Protein AF-A0A5C9CGT1-F1 (afdb_monomer_lite)

Structure (mmCIF, N/CA/C/O backbone):
data_AF-A0A5C9CGT1-F1
#
_entry.id   AF-A0A5C9CGT1-F1
#
loop_
_atom_site.group_PDB
_atom_site.id
_atom_site.type_symbol
_atom_site.label_atom_id
_atom_site.label_alt_id
_atom_site.label_comp_id
_atom_sit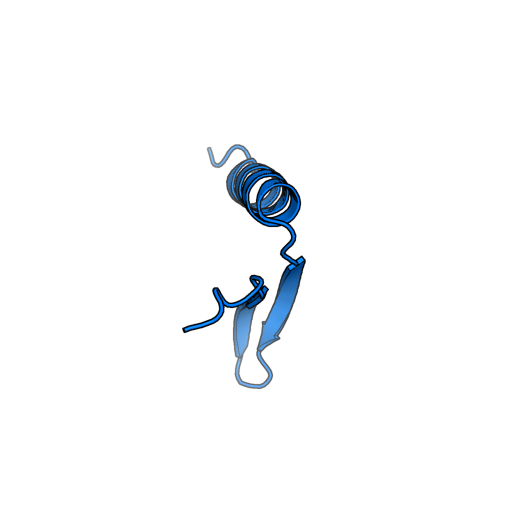e.label_asym_id
_atom_site.label_entity_id
_atom_site.label_seq_id
_atom_site.pdbx_PDB_ins_code
_atom_site.Cartn_x
_atom_site.Cartn_y
_atom_site.Cartn_z
_atom_site.occupancy
_atom_site.B_iso_or_equiv
_atom_site.auth_seq_id
_atom_site.auth_comp_id
_atom_site.auth_asym_id
_atom_site.auth_atom_id
_atom_site.pdbx_PDB_model_num
ATOM 1 N N . LYS A 1 1 ? 11.700 16.649 -10.624 1.00 52.84 1 LYS A N 1
ATOM 2 C CA . LYS A 1 1 ? 12.284 15.586 -9.766 1.00 52.84 1 LYS A CA 1
ATOM 3 C C . LYS A 1 1 ? 11.180 15.063 -8.858 1.00 52.84 1 LYS A C 1
ATOM 5 O O . LYS A 1 1 ? 10.670 15.847 -8.071 1.00 52.84 1 LYS A O 1
ATOM 10 N N . GLY A 1 2 ? 10.769 13.803 -8.998 1.00 76.62 2 GLY A N 1
ATOM 11 C CA . GLY A 1 2 ? 9.888 13.170 -8.013 1.00 76.62 2 GLY A CA 1
ATOM 12 C C . GLY A 1 2 ? 10.702 12.832 -6.767 1.00 76.62 2 GLY A C 1
ATOM 13 O O . GLY A 1 2 ? 11.776 12.254 -6.888 1.00 76.62 2 GLY A O 1
ATOM 14 N N . THR A 1 3 ? 10.234 13.230 -5.588 1.00 89.12 3 THR A N 1
ATOM 15 C CA . THR A 1 3 ? 10.930 12.983 -4.312 1.00 89.12 3 THR A CA 1
ATOM 16 C C . THR A 1 3 ? 10.707 11.568 -3.775 1.00 89.12 3 THR A C 1
ATOM 18 O O . THR A 1 3 ? 11.311 11.197 -2.777 1.00 89.12 3 THR A O 1
ATOM 21 N N . GLY A 1 4 ? 9.824 10.783 -4.404 1.00 89.69 4 GLY A N 1
ATOM 22 C CA . GLY A 1 4 ? 9.461 9.437 -3.947 1.00 89.69 4 GLY A CA 1
ATOM 23 C C . GLY A 1 4 ? 8.590 9.411 -2.685 1.00 89.69 4 GLY A C 1
ATOM 24 O O . GLY A 1 4 ? 8.296 8.340 -2.174 1.00 89.69 4 GLY A O 1
ATOM 25 N N . LEU A 1 5 ? 8.147 10.570 -2.186 1.00 94.19 5 LEU A N 1
ATOM 26 C CA . LEU A 1 5 ? 7.449 10.679 -0.898 1.00 94.19 5 LEU A CA 1
ATOM 27 C C . LEU A 1 5 ? 5.954 10.334 -0.952 1.00 94.19 5 LEU A C 1
ATOM 29 O O . LEU A 1 5 ? 5.333 10.163 0.089 1.00 94.19 5 LEU A O 1
ATOM 33 N N . GLY A 1 6 ? 5.351 10.244 -2.141 1.00 94.06 6 GLY A N 1
ATOM 34 C CA . GLY A 1 6 ? 3.903 10.041 -2.266 1.00 94.06 6 GLY A CA 1
ATOM 35 C C . GLY A 1 6 ? 3.422 8.773 -1.556 1.00 94.06 6 GLY A C 1
ATOM 36 O O . GLY A 1 6 ? 2.532 8.839 -0.715 1.00 94.06 6 GLY A O 1
ATOM 37 N N . LEU A 1 7 ? 4.069 7.635 -1.826 1.00 94.06 7 LEU A N 1
ATOM 38 C CA . LEU A 1 7 ? 3.678 6.349 -1.242 1.00 94.06 7 LEU A CA 1
ATOM 39 C C . LEU A 1 7 ? 3.954 6.262 0.261 1.00 94.06 7 LEU A C 1
ATOM 41 O O . LEU A 1 7 ? 3.151 5.673 0.979 1.00 94.06 7 LEU A O 1
ATOM 45 N N . SER A 1 8 ? 5.036 6.870 0.758 1.00 93.81 8 SER A N 1
ATOM 46 C CA . SER A 1 8 ? 5.316 6.882 2.200 1.00 93.81 8 SER A CA 1
ATOM 47 C C . SER A 1 8 ? 4.310 7.742 2.967 1.00 93.81 8 SER A C 1
ATOM 49 O O . SER A 1 8 ? 3.860 7.348 4.044 1.00 93.81 8 SER A O 1
ATOM 51 N N . ILE A 1 9 ? 3.886 8.872 2.391 1.00 96.12 9 ILE A N 1
ATOM 52 C CA . ILE A 1 9 ? 2.805 9.697 2.942 1.00 96.12 9 ILE A CA 1
ATOM 53 C C . ILE A 1 9 ? 1.489 8.911 2.943 1.00 96.12 9 ILE A C 1
ATOM 55 O O . ILE A 1 9 ? 0.831 8.842 3.981 1.00 96.12 9 ILE A O 1
ATOM 59 N N . SER A 1 10 ? 1.121 8.284 1.820 1.00 97.00 10 SER A N 1
ATOM 60 C CA . SER A 1 10 ? -0.092 7.463 1.724 1.00 97.00 10 SER A CA 1
ATOM 61 C C . SER A 1 10 ? -0.096 6.323 2.742 1.00 97.00 10 SER A C 1
ATOM 63 O O . SER A 1 10 ? -1.098 6.143 3.429 1.00 97.00 10 SER A O 1
ATOM 65 N N . TYR A 1 11 ? 1.022 5.610 2.906 1.00 96.44 11 TYR A N 1
ATOM 66 C CA . TYR A 1 11 ? 1.152 4.544 3.900 1.00 96.44 11 TYR A CA 1
ATOM 67 C C . TYR A 1 11 ? 0.866 5.061 5.317 1.00 96.44 11 TYR A C 1
ATOM 69 O O . TYR A 1 11 ? 0.006 4.525 6.014 1.00 96.44 11 TYR A O 1
ATOM 77 N N . GLY A 1 12 ? 1.501 6.171 5.710 1.00 97.19 12 GLY A N 1
ATOM 78 C CA . GLY A 1 12 ? 1.298 6.762 7.034 1.00 97.19 12 GLY A CA 1
ATOM 79 C C . GLY A 1 12 ? -0.101 7.350 7.255 1.00 97.19 12 GLY A C 1
ATOM 80 O O . GLY A 1 12 ? -0.541 7.461 8.398 1.00 97.19 12 GLY A O 1
ATOM 81 N N . ILE A 1 13 ? -0.814 7.768 6.204 1.00 97.81 13 ILE A N 1
ATOM 82 C CA . ILE A 1 13 ? -2.225 8.179 6.313 1.00 97.81 13 ILE A CA 1
ATOM 83 C C . ILE A 1 13 ? -3.089 6.956 6.609 1.00 97.81 13 ILE A C 1
ATOM 85 O O . ILE A 1 13 ? -3.887 6.977 7.538 1.00 97.81 13 ILE A O 1
ATOM 89 N N . VAL A 1 14 ? -2.915 5.890 5.840 1.00 97.81 14 VAL A N 1
ATOM 90 C CA . VAL A 1 14 ? -3.743 4.683 5.899 1.00 97.81 14 VAL A CA 1
ATOM 91 C C . VAL A 1 14 ? -3.584 3.958 7.228 1.00 97.81 14 VAL A C 1
ATOM 93 O O . VAL A 1 14 ? -4.582 3.609 7.854 1.00 97.81 14 VAL A O 1
ATOM 96 N N . GLU A 1 15 ? -2.345 3.805 7.691 1.00 97.25 15 GLU A N 1
ATOM 97 C CA . GLU A 1 15 ? -2.029 3.199 8.987 1.00 97.25 15 GLU A CA 1
ATOM 98 C C . GLU A 1 15 ? -2.683 3.975 10.141 1.00 97.25 15 GLU A C 1
ATOM 100 O O . GLU A 1 15 ? -3.308 3.382 11.019 1.00 97.25 15 GLU A O 1
ATOM 105 N N . ARG A 1 16 ? -2.655 5.317 10.091 1.00 97.88 16 ARG A N 1
ATOM 106 C CA . ARG A 1 16 ? -3.333 6.177 11.079 1.00 97.88 16 ARG A CA 1
ATOM 107 C C . ARG A 1 16 ? -4.855 6.022 11.103 1.00 97.88 16 ARG A C 1
ATOM 109 O O . ARG A 1 16 ? -5.462 6.331 12.122 1.00 97.88 16 ARG A O 1
ATOM 116 N N . HIS A 1 17 ? -5.461 5.545 10.017 1.00 96.88 17 HIS A N 1
ATOM 117 C CA . HIS A 1 17 ? -6.896 5.251 9.939 1.00 96.88 17 HIS A CA 1
ATOM 118 C C . HIS A 1 17 ? -7.209 3.764 10.196 1.00 96.88 17 HIS A C 1
ATOM 120 O O . HIS A 1 17 ? -8.324 3.319 9.932 1.00 96.88 17 HIS A O 1
ATOM 126 N N . GLY A 1 18 ? -6.243 2.981 10.694 1.00 97.00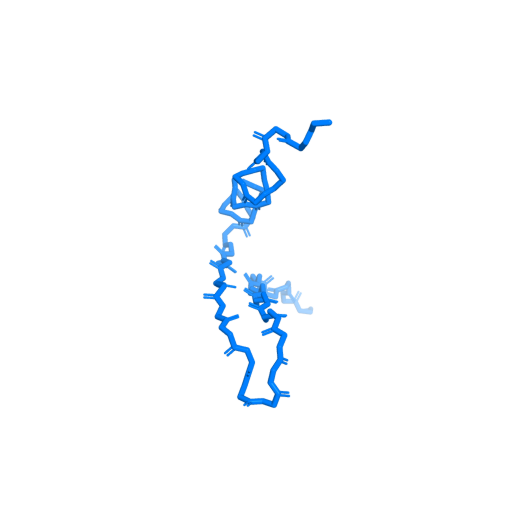 18 GLY A N 1
ATOM 127 C CA . GLY A 1 18 ? -6.421 1.552 10.969 1.00 97.00 18 GLY A CA 1
ATOM 128 C C . GLY A 1 18 ? -6.563 0.692 9.711 1.00 97.00 18 GLY A C 1
ATOM 129 O O . GLY A 1 18 ? -7.137 -0.394 9.766 1.00 97.00 18 GLY A O 1
ATOM 130 N N . GLY A 1 19 ? -6.099 1.195 8.567 1.00 97.38 19 GLY A N 1
ATOM 131 C CA . GLY A 1 19 ? -6.154 0.505 7.286 1.00 97.38 19 GLY A CA 1
ATOM 132 C C . GLY A 1 19 ? -4.845 -0.151 6.864 1.00 97.38 19 GLY A C 1
ATOM 133 O O . GLY A 1 19 ? -3.844 -0.132 7.576 1.00 97.38 19 GLY A O 1
ATOM 134 N N . THR A 1 20 ? -4.840 -0.672 5.637 1.00 97.75 20 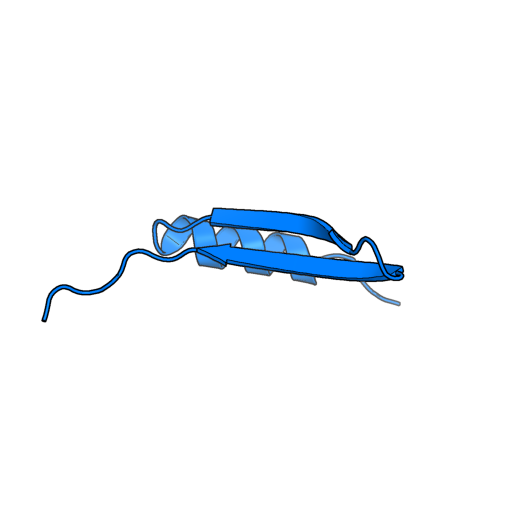THR A N 1
ATOM 135 C CA . THR A 1 20 ? -3.661 -1.255 4.981 1.00 97.75 20 THR A CA 1
ATOM 136 C C . THR A 1 20 ? -3.533 -0.778 3.534 1.00 97.75 20 THR A C 1
ATOM 138 O O . THR A 1 20 ? -4.547 -0.629 2.847 1.00 97.75 20 THR A O 1
ATOM 141 N N . LEU A 1 21 ? -2.299 -0.598 3.057 1.00 97.31 21 LEU A N 1
ATOM 142 C CA . LEU A 1 21 ? -1.962 -0.275 1.665 1.00 97.31 21 LEU A CA 1
ATOM 143 C C . LEU A 1 21 ? -1.023 -1.354 1.106 1.00 97.31 21 LEU A C 1
ATOM 145 O O . LEU A 1 21 ? 0.020 -1.616 1.701 1.00 97.31 21 LEU A O 1
ATOM 149 N N . SER A 1 22 ? -1.361 -1.940 -0.043 1.00 96.69 22 SER A N 1
ATOM 150 C CA . SER A 1 22 ? -0.485 -2.858 -0.786 1.00 96.69 22 SER A CA 1
ATOM 151 C C . SER A 1 22 ? -0.236 -2.364 -2.208 1.00 96.69 22 SER A C 1
ATOM 153 O O . SER A 1 22 ? -1.089 -1.696 -2.792 1.00 96.69 22 SER A O 1
ATOM 155 N N . ALA A 1 23 ? 0.923 -2.715 -2.762 1.00 96.00 23 ALA A N 1
ATOM 156 C CA . ALA A 1 23 ? 1.304 -2.415 -4.137 1.00 96.00 23 ALA A CA 1
ATOM 157 C C . ALA A 1 23 ? 1.738 -3.701 -4.853 1.00 96.00 23 ALA A C 1
ATOM 159 O O . ALA A 1 23 ? 2.506 -4.492 -4.301 1.00 96.00 23 ALA A O 1
ATOM 160 N N . SER A 1 24 ? 1.257 -3.887 -6.074 1.00 97.06 24 SER A N 1
ATOM 161 C CA . SER A 1 24 ? 1.510 -5.049 -6.930 1.00 97.06 24 SER A CA 1
ATOM 162 C C . SER A 1 24 ? 1.591 -4.612 -8.393 1.00 97.06 24 SER A C 1
ATOM 164 O O . SER A 1 24 ? 1.158 -3.522 -8.764 1.00 97.06 24 SER A O 1
ATOM 166 N N . ASN A 1 25 ? 2.151 -5.466 -9.249 1.00 97.81 25 ASN A N 1
ATOM 167 C CA . ASN A 1 25 ? 1.959 -5.329 -10.691 1.00 97.81 25 ASN A CA 1
ATOM 168 C C . ASN A 1 25 ? 0.635 -5.997 -11.062 1.00 97.81 25 ASN A C 1
ATOM 170 O O . ASN A 1 25 ? 0.377 -7.120 -10.624 1.00 97.81 25 ASN A O 1
ATOM 174 N N . HIS A 1 26 ? -0.182 -5.324 -11.868 1.00 96.94 26 HIS A N 1
ATOM 175 C CA . HIS A 1 26 ? -1.434 -5.904 -12.340 1.00 96.94 26 HIS A CA 1
ATOM 176 C C . HIS A 1 26 ? -1.142 -6.980 -13.409 1.00 96.94 26 HIS A C 1
ATOM 178 O O . HIS A 1 26 ? -0.250 -6.762 -14.236 1.00 96.94 26 HIS A O 1
ATOM 184 N N . PRO A 1 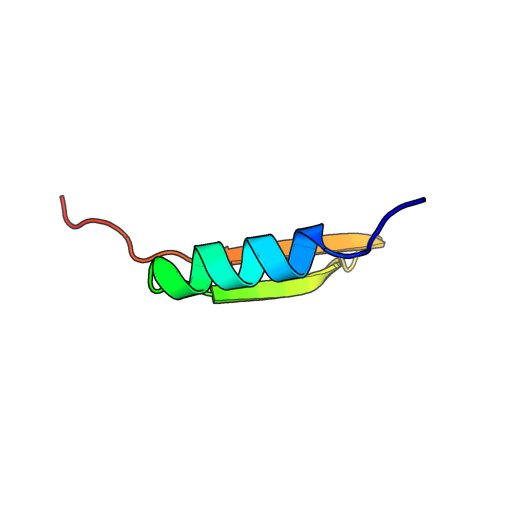27 ? -1.862 -8.121 -13.437 1.00 94.94 27 PRO A N 1
ATOM 185 C CA . PRO A 1 27 ? -1.600 -9.211 -14.386 1.00 94.94 27 PRO A CA 1
ATOM 186 C C . PRO A 1 27 ? -1.621 -8.784 -15.861 1.00 94.94 27 PRO A C 1
ATOM 188 O O . PRO A 1 27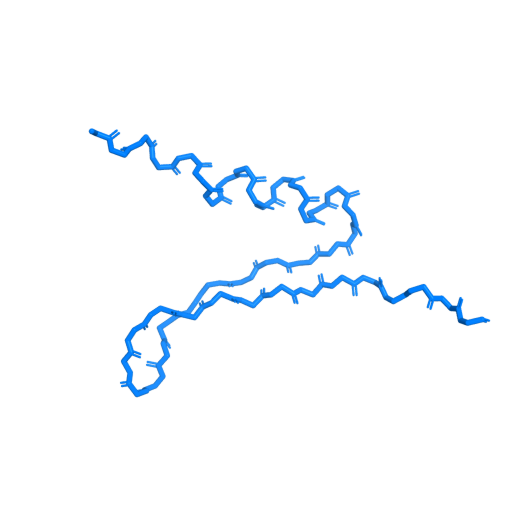 ? -0.776 -9.214 -16.638 1.00 94.94 27 PRO A O 1
ATOM 191 N N . GLU A 1 28 ? -2.525 -7.869 -16.218 1.00 97.12 28 GLU A N 1
ATOM 192 C CA . GLU A 1 28 ? -2.659 -7.310 -17.577 1.00 97.12 28 GLU A CA 1
ATOM 193 C C . GLU A 1 28 ? -1.697 -6.134 -17.857 1.00 97.12 28 GLU A C 1
ATOM 195 O O . GLU A 1 28 ? -1.802 -5.448 -18.873 1.00 97.12 28 GLU A O 1
ATOM 200 N N . GLY A 1 29 ? -0.760 -5.875 -16.942 1.00 95.94 29 GLY A N 1
ATOM 201 C CA . GLY A 1 29 ? 0.182 -4.765 -17.005 1.00 95.94 29 GLY A CA 1
ATOM 202 C C . GLY A 1 29 ? -0.265 -3.526 -16.228 1.00 95.94 29 GLY A C 1
ATOM 203 O O . GLY A 1 29 ? -1.439 -3.319 -15.928 1.00 95.94 29 GLY A O 1
ATOM 204 N N . GLY A 1 30 ? 0.713 -2.680 -15.898 1.00 97.75 30 GLY A N 1
ATOM 205 C CA . GLY A 1 30 ? 0.523 -1.507 -15.044 1.00 97.75 30 GLY A CA 1
ATOM 206 C C . GLY A 1 30 ? 0.722 -1.799 -13.554 1.00 97.75 30 GLY A C 1
ATOM 207 O O . GLY A 1 30 ? 1.053 -2.914 -13.149 1.00 97.75 30 GLY A O 1
ATOM 208 N N . ALA A 1 31 ? 0.553 -0.759 -12.741 1.00 96.88 31 ALA A N 1
ATOM 209 C CA . ALA A 1 31 ? 0.682 -0.829 -11.291 1.00 96.88 31 ALA A CA 1
ATOM 210 C C . ALA A 1 31 ? -0.702 -0.873 -10.635 1.00 96.88 31 ALA A C 1
ATOM 212 O O . ALA A 1 31 ? -1.597 -0.115 -11.008 1.00 96.88 31 ALA A O 1
ATOM 213 N N . GLU A 1 32 ? -0.849 -1.725 -9.631 1.00 97.44 32 GLU A N 1
ATOM 214 C CA . GLU A 1 32 ? -2.041 -1.845 -8.805 1.00 97.44 32 GLU A CA 1
ATOM 215 C C . GLU A 1 32 ? -1.707 -1.426 -7.371 1.00 97.44 32 GLU A C 1
ATOM 217 O O . GLU A 1 32 ? -0.721 -1.874 -6.783 1.00 97.44 32 GLU A O 1
ATOM 222 N N . PHE A 1 33 ? -2.545 -0.562 -6.800 1.00 97.19 33 PHE A N 1
ATOM 223 C CA . PHE A 1 33 ? -2.451 -0.139 -5.407 1.00 97.19 33 PHE A CA 1
ATOM 224 C C . PHE A 1 33 ? -3.797 -0.387 -4.736 1.00 97.19 33 PHE A C 1
ATOM 226 O O . PHE A 1 33 ? -4.810 0.173 -5.154 1.00 97.19 33 PHE A O 1
ATOM 233 N N . VAL A 1 34 ? -3.815 -1.218 -3.695 1.00 97.38 34 VAL A N 1
ATOM 234 C CA . VAL A 1 34 ? -5.049 -1.603 -2.999 1.00 97.38 34 VAL A CA 1
ATOM 235 C C . VAL A 1 34 ? -5.059 -0.996 -1.606 1.00 97.38 34 VAL A C 1
ATOM 237 O O . VAL A 1 34 ? -4.156 -1.234 -0.803 1.00 97.38 34 VAL A O 1
ATOM 240 N N . LEU A 1 35 ? -6.118 -0.237 -1.321 1.00 97.50 35 LEU A N 1
ATOM 241 C CA . LEU A 1 35 ? -6.382 0.355 -0.018 1.00 97.50 35 LEU A CA 1
ATOM 242 C C . LEU A 1 35 ? -7.523 -0.372 0.684 1.00 97.50 35 LEU A C 1
ATOM 244 O O . LEU A 1 35 ? -8.584 -0.574 0.098 1.00 97.50 35 LEU A O 1
ATOM 248 N N . ARG A 1 36 ? -7.326 -0.731 1.952 1.00 97.38 36 ARG A N 1
ATOM 249 C CA . ARG A 1 36 ? -8.385 -1.269 2.816 1.00 97.38 36 ARG A CA 1
ATOM 250 C C . ARG A 1 36 ? -8.499 -0.389 4.046 1.00 97.38 36 ARG A C 1
ATOM 252 O O . ARG A 1 36 ? -7.490 -0.114 4.686 1.00 97.38 36 ARG A O 1
ATOM 259 N N . LEU A 1 37 ? -9.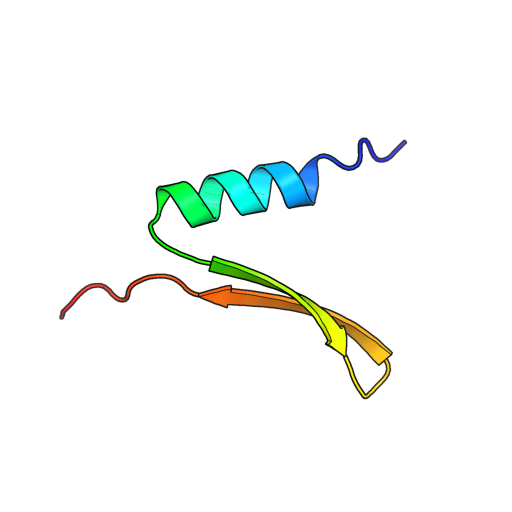713 0.040 4.361 1.00 97.00 37 LEU A N 1
ATOM 260 C CA . LEU A 1 37 ? -10.028 0.832 5.545 1.00 97.00 37 LEU A CA 1
ATOM 261 C C . LEU A 1 37 ? -11.135 0.124 6.336 1.00 97.00 37 LEU A C 1
ATOM 263 O O . LEU A 1 37 ? -11.975 -0.541 5.719 1.00 97.00 37 LEU A O 1
ATOM 267 N N . PRO A 1 38 ? -11.165 0.260 7.672 1.00 96.75 38 PRO A N 1
ATOM 268 C CA . PRO A 1 38 ? -12.303 -0.175 8.467 1.00 96.75 38 PRO A CA 1
ATOM 269 C C . PRO A 1 38 ? -13.586 0.509 7.983 1.00 96.75 38 PRO A C 1
ATOM 271 O O . PRO A 1 38 ? -13.617 1.726 7.793 1.00 96.75 38 PRO A O 1
ATOM 274 N N . ALA A 1 39 ? -14.649 -0.268 7.785 1.00 93.81 39 ALA A N 1
ATOM 275 C CA . ALA A 1 39 ? -15.966 0.295 7.520 1.00 93.81 39 ALA A CA 1
ATOM 276 C C . ALA A 1 39 ? -16.534 0.898 8.812 1.00 93.81 39 ALA A C 1
ATOM 278 O O . ALA A 1 39 ? -16.385 0.323 9.891 1.00 93.81 39 ALA A O 1
ATOM 279 N N . VAL A 1 40 ? -17.212 2.038 8.702 1.00 89.44 40 VAL A N 1
ATOM 280 C CA . VAL A 1 40 ? -18.037 2.547 9.802 1.00 89.44 40 VAL A CA 1
ATOM 281 C C . VAL A 1 40 ? -19.305 1.693 9.859 1.00 89.44 40 VAL A C 1
ATOM 283 O O . VAL A 1 40 ? -19.925 1.445 8.825 1.00 89.44 40 VAL A O 1
ATOM 286 N N . ALA A 1 41 ? -19.657 1.199 11.048 1.00 78.44 41 ALA A N 1
ATOM 287 C CA . ALA A 1 41 ? -20.928 0.513 11.260 1.00 78.44 41 ALA A CA 1
ATOM 288 C C . ALA A 1 41 ? -22.091 1.487 11.001 1.00 78.44 41 ALA A C 1
ATOM 290 O O . ALA A 1 41 ? -22.001 2.652 11.390 1.00 78.44 41 ALA A O 1
ATOM 291 N N . ALA A 1 42 ? -23.131 1.011 10.312 1.00 66.62 42 ALA A N 1
ATOM 292 C CA . ALA A 1 42 ? -24.322 1.795 9.983 1.00 66.62 42 ALA A CA 1
ATOM 293 C C . ALA A 1 42 ? -25.173 2.120 11.218 1.00 66.62 42 ALA A C 1
ATOM 295 O O . ALA A 1 42 ? -25.218 1.270 12.139 1.00 66.62 42 ALA A O 1
#

Radius of gyration: 12.86 Å; chains: 1; bounding box: 37×25×29 Å

Foldseek 3Di:
DDPPCPVVVVQVVLVVQVKHWDWDADPVGDIDIDIDGDDDDD

Secondary structure (DSSP, 8-state):
---SHHHHHHHHHHHHTT-EEEEEE-TTSSEEEEEE-PPPP-

pLDDT: mean 93.44, std 8.9, range [52.84, 97.88]

Sequence (42 aa):
KGTGLGLSISYGIVERHGGTLSASNHPEGGAEFVLRLPAVAA